Protein AF-A0A351X277-F1 (afdb_monomer_lite)

Radius of gyration: 36.63 Å; chains: 1; bounding box: 149×38×58 Å

pLDDT: mean 72.85, std 16.91, range [44.81, 93.44]

Structure (mmCIF, N/CA/C/O backbone):
data_AF-A0A351X277-F1
#
_entry.id   AF-A0A351X277-F1
#
loop_
_atom_site.group_PDB
_atom_site.id
_atom_site.type_symbol
_atom_site.label_atom_id
_atom_site.label_alt_id
_atom_site.label_comp_id
_atom_site.label_asym_id
_atom_site.label_entity_id
_atom_site.label_seq_id
_atom_site.pdbx_PDB_ins_code
_atom_site.Cartn_x
_atom_site.Cartn_y
_atom_site.Cartn_z
_atom_site.occupancy
_atom_site.B_iso_or_equiv
_atom_site.auth_seq_id
_atom_site.auth_comp_id
_atom_site.auth_asym_id
_atom_site.auth_atom_id
_atom_site.pdbx_PDB_model_num
ATOM 1 N N . MET A 1 1 ? -63.263 -20.495 8.941 1.00 50.19 1 MET A N 1
ATOM 2 C CA . MET A 1 1 ? -62.104 -21.334 9.312 1.00 50.19 1 MET A CA 1
ATOM 3 C C . MET A 1 1 ? -61.442 -20.689 10.514 1.00 50.19 1 MET A C 1
ATOM 5 O O . MET A 1 1 ? -60.905 -19.601 10.379 1.00 50.19 1 MET A O 1
ATOM 9 N N . ALA A 1 2 ? -61.587 -21.286 11.696 1.00 50.12 2 ALA A N 1
ATOM 10 C CA . ALA A 1 2 ? -60.980 -20.764 12.913 1.00 50.12 2 ALA A CA 1
ATOM 11 C C . ALA A 1 2 ? -59.483 -21.100 12.893 1.00 50.12 2 ALA A C 1
ATOM 13 O O . ALA A 1 2 ? -59.102 -22.244 13.123 1.00 50.12 2 ALA A O 1
ATOM 14 N N . THR A 1 3 ? -58.634 -20.125 12.572 1.00 59.78 3 THR A N 1
ATOM 15 C CA . THR A 1 3 ? -57.201 -20.222 12.862 1.00 59.78 3 THR A CA 1
ATOM 16 C C . THR A 1 3 ? -57.060 -20.191 14.375 1.00 59.78 3 THR A C 1
ATOM 18 O O . THR A 1 3 ? -57.247 -19.148 15.002 1.00 59.78 3 THR A O 1
ATOM 21 N N . SER A 1 4 ? -56.820 -21.352 14.976 1.00 61.41 4 SER A N 1
ATOM 22 C CA . SER A 1 4 ? -56.610 -21.467 16.411 1.00 61.41 4 SER A CA 1
ATOM 23 C C . SER A 1 4 ? -55.424 -20.571 16.810 1.00 61.41 4 SER A C 1
ATOM 25 O O . SER A 1 4 ? -54.348 -20.687 16.220 1.00 61.41 4 SER A O 1
ATOM 27 N N . PRO A 1 5 ? -55.581 -19.669 17.798 1.00 64.19 5 PRO A N 1
ATOM 28 C CA . PRO A 1 5 ? -54.523 -18.742 18.223 1.00 64.19 5 PRO A CA 1
ATOM 29 C C . PRO A 1 5 ? -53.235 -19.467 18.655 1.00 64.19 5 PRO A C 1
ATOM 31 O O . PRO A 1 5 ? -52.143 -18.911 18.564 1.00 64.19 5 PRO A O 1
ATOM 34 N N . ASN A 1 6 ? -53.348 -20.749 19.008 1.00 69.19 6 ASN A N 1
ATOM 35 C CA . ASN A 1 6 ? -52.234 -21.636 19.334 1.00 69.19 6 ASN A CA 1
ATOM 36 C C . ASN A 1 6 ? -51.320 -21.981 18.141 1.00 69.19 6 ASN A C 1
ATOM 38 O O . ASN A 1 6 ? -50.198 -22.417 18.370 1.00 69.19 6 ASN A O 1
ATOM 42 N N . LEU A 1 7 ? -51.757 -21.788 16.889 1.00 70.62 7 LEU A N 1
ATOM 43 C CA . LEU A 1 7 ? -50.927 -21.980 15.686 1.00 70.62 7 LEU A CA 1
ATOM 44 C C . LEU A 1 7 ? -50.302 -20.673 15.174 1.00 70.62 7 LEU A C 1
ATOM 46 O O . LEU A 1 7 ? -49.253 -20.706 14.535 1.00 70.62 7 LEU A O 1
ATOM 50 N N . LEU A 1 8 ? -50.904 -19.522 15.486 1.00 78.06 8 LEU A N 1
ATOM 51 C CA . LEU A 1 8 ? -50.382 -18.211 15.084 1.00 78.06 8 LEU A CA 1
ATOM 52 C C . LEU A 1 8 ? -49.106 -17.840 15.842 1.00 78.06 8 LEU A C 1
ATOM 54 O O . LEU A 1 8 ? -48.163 -17.334 15.243 1.00 78.06 8 LEU A O 1
ATOM 58 N N . ILE A 1 9 ? -49.061 -18.127 17.144 1.00 81.00 9 ILE A N 1
ATOM 59 C CA . ILE A 1 9 ? -47.904 -17.834 17.999 1.00 81.00 9 ILE A CA 1
ATOM 60 C C . ILE A 1 9 ? -46.633 -18.563 17.518 1.00 81.00 9 ILE A C 1
ATOM 62 O O . ILE A 1 9 ? -45.634 -17.884 17.276 1.00 81.00 9 ILE A O 1
ATOM 66 N N . PRO A 1 10 ? -46.624 -19.896 17.309 1.00 83.69 10 PRO A N 1
ATOM 67 C CA . PRO A 1 10 ? -45.431 -20.576 16.809 1.00 83.69 10 PRO A CA 1
ATOM 68 C C . PRO A 1 10 ? -45.070 -20.135 15.387 1.00 83.69 10 PRO A C 1
ATOM 70 O O . PRO A 1 10 ? -43.889 -19.950 15.104 1.00 83.69 10 PRO A O 1
ATOM 73 N N . ALA A 1 11 ? -46.051 -19.886 14.511 1.00 85.88 11 ALA A N 1
ATOM 74 C CA . ALA A 1 11 ? -45.784 -19.376 13.166 1.00 85.88 11 ALA A CA 1
ATOM 75 C C . ALA A 1 11 ? -45.076 -18.008 13.198 1.00 85.88 11 ALA A C 1
ATOM 77 O O . ALA A 1 11 ? -44.093 -17.806 12.488 1.00 85.88 11 ALA A O 1
ATOM 78 N N . LEU A 1 12 ? -45.517 -17.094 14.068 1.00 86.25 12 LEU A N 1
ATOM 79 C CA . LEU A 1 12 ? -44.899 -15.778 14.237 1.00 86.25 12 LEU A CA 1
ATOM 80 C C . LEU A 1 12 ? -43.454 -15.886 14.751 1.00 86.25 12 LEU A C 1
ATOM 82 O O . LEU A 1 12 ? -42.577 -15.162 14.277 1.00 86.25 12 LEU A O 1
ATOM 86 N N . ILE A 1 13 ? -43.195 -16.813 15.680 1.00 87.12 13 ILE A N 1
ATOM 87 C CA . ILE A 1 13 ? -41.852 -17.091 16.210 1.00 87.12 13 ILE A CA 1
ATOM 88 C C . ILE A 1 13 ? -40.941 -17.631 15.101 1.00 87.12 13 ILE A C 1
ATOM 90 O O . ILE A 1 13 ? -39.835 -17.132 14.923 1.00 87.12 13 ILE A O 1
ATOM 94 N N . PHE A 1 14 ? -41.401 -18.594 14.299 1.00 90.62 14 PHE A N 1
ATOM 95 C CA . PHE A 1 14 ? -40.604 -19.118 13.184 1.00 90.62 14 PHE A CA 1
ATOM 96 C C . PHE A 1 14 ? -40.271 -18.046 12.143 1.00 90.62 14 PHE A C 1
ATOM 98 O O . PHE A 1 14 ? -39.139 -17.995 11.665 1.00 90.62 14 PHE A O 1
ATOM 105 N N . VAL A 1 15 ? -41.219 -17.160 11.824 1.00 89.81 15 VAL A N 1
ATOM 106 C CA . VAL A 1 15 ? -40.989 -16.054 10.883 1.00 89.81 15 VAL A CA 1
ATOM 107 C C . VAL A 1 15 ? -39.974 -15.060 11.443 1.00 89.81 15 VAL A C 1
ATOM 109 O O . VAL A 1 15 ? -39.024 -14.697 10.753 1.00 89.81 15 VAL A O 1
ATOM 112 N N . THR A 1 16 ? -40.124 -14.647 12.702 1.00 90.44 16 THR A N 1
ATOM 113 C CA . THR A 1 16 ? -39.198 -13.693 13.335 1.00 90.44 16 THR A CA 1
ATOM 114 C C . THR A 1 16 ? -37.791 -14.267 13.490 1.00 90.44 16 THR A C 1
ATOM 116 O O . THR A 1 16 ? -36.819 -13.591 13.153 1.00 90.44 16 THR A O 1
ATOM 119 N N . VAL A 1 17 ? -37.662 -15.527 13.912 1.00 91.50 17 VAL A N 1
ATOM 120 C CA . VAL A 1 17 ? -36.365 -16.214 14.002 1.00 91.50 17 VAL A CA 1
ATOM 121 C C . VAL A 1 17 ? -35.748 -16.397 12.613 1.00 91.50 17 VAL A C 1
ATOM 123 O O . VAL A 1 17 ? -34.564 -16.123 12.435 1.00 91.50 17 VAL A O 1
ATOM 126 N N . GLY A 1 18 ? -36.540 -16.784 11.610 1.00 89.94 18 GLY A N 1
ATOM 127 C CA . GLY A 1 18 ? -36.078 -16.923 10.228 1.00 89.94 18 GLY A CA 1
ATOM 128 C C . GLY A 1 18 ? -35.545 -15.613 9.643 1.00 89.94 18 GLY A C 1
ATOM 129 O O . GLY A 1 18 ? -34.495 -15.613 9.003 1.00 89.94 18 GLY A O 1
ATOM 130 N N . ILE A 1 19 ? -36.207 -14.486 9.923 1.00 91.25 19 ILE A N 1
ATOM 131 C CA . ILE A 1 19 ? -35.745 -13.153 9.511 1.00 91.25 19 ILE A CA 1
ATOM 132 C C . ILE A 1 19 ? -34.433 -12.790 10.214 1.00 91.25 19 ILE A C 1
ATOM 134 O O . ILE A 1 19 ? -33.499 -12.345 9.551 1.00 91.25 19 ILE A O 1
ATOM 138 N N . LEU A 1 20 ? -34.320 -13.011 11.528 1.00 91.75 20 LEU A N 1
ATOM 139 C CA . LEU A 1 20 ? -33.093 -12.712 12.277 1.00 91.75 20 LEU A CA 1
ATOM 140 C C . LEU A 1 20 ? -31.899 -13.540 11.785 1.00 91.75 20 LEU A C 1
ATOM 142 O O . LEU A 1 20 ? -30.816 -12.994 11.584 1.00 91.75 20 LEU A O 1
ATOM 146 N N . VAL A 1 21 ? -32.102 -14.836 11.536 1.00 90.00 21 VAL A N 1
ATOM 147 C CA . VAL A 1 21 ? -31.069 -15.723 10.983 1.00 90.00 21 VAL A CA 1
ATOM 148 C C . VAL A 1 21 ? -30.721 -15.324 9.547 1.00 90.00 21 VAL A C 1
ATOM 150 O O . VAL A 1 21 ? -29.545 -15.280 9.194 1.00 90.00 21 VAL A O 1
ATOM 153 N N . GLY A 1 22 ? -31.717 -14.965 8.734 1.00 86.38 22 GLY A N 1
ATOM 154 C CA . GLY A 1 22 ? -31.512 -14.454 7.381 1.00 86.38 22 GLY A CA 1
ATOM 155 C C . GLY A 1 22 ? -30.666 -13.182 7.364 1.00 86.38 22 GLY A C 1
ATOM 156 O O . GLY A 1 22 ? -29.693 -13.115 6.619 1.00 86.38 22 GLY A O 1
ATOM 157 N N . ILE A 1 23 ? -30.972 -12.210 8.231 1.00 88.50 23 ILE A N 1
ATOM 158 C CA . ILE A 1 23 ? -30.182 -10.981 8.392 1.00 88.50 23 ILE A CA 1
ATOM 159 C C . ILE A 1 23 ? -28.762 -11.315 8.851 1.00 88.50 23 ILE A C 1
ATOM 161 O O . ILE A 1 23 ? -27.815 -10.780 8.289 1.00 88.50 23 ILE A O 1
ATOM 165 N N . LEU A 1 24 ? -28.589 -12.232 9.808 1.00 86.25 24 LEU A N 1
ATOM 166 C CA . LEU A 1 24 ? -27.269 -12.634 10.297 1.00 86.25 24 LEU A CA 1
ATOM 167 C C . LEU A 1 24 ? -26.402 -13.229 9.174 1.00 86.25 24 LEU A C 1
ATOM 169 O O . LEU A 1 24 ? -25.245 -12.840 9.012 1.00 86.25 24 LEU A O 1
ATOM 173 N N . ILE A 1 25 ? -26.969 -14.128 8.364 1.00 84.31 25 ILE A N 1
ATOM 174 C CA . ILE A 1 25 ? -26.283 -14.728 7.210 1.00 84.31 25 ILE A CA 1
ATOM 175 C C . ILE A 1 25 ? -26.000 -13.660 6.144 1.00 84.31 25 ILE A C 1
ATOM 177 O O . ILE A 1 25 ? -24.893 -13.604 5.606 1.00 84.31 25 ILE A O 1
ATOM 181 N N . MET A 1 26 ? -26.965 -12.776 5.872 1.00 79.56 26 MET A N 1
ATOM 182 C CA . MET A 1 26 ? -26.818 -11.663 4.931 1.00 79.56 26 MET A CA 1
ATOM 183 C C . MET A 1 26 ? -25.744 -10.671 5.388 1.00 79.56 26 MET A C 1
ATOM 185 O O . MET A 1 26 ? -25.023 -10.153 4.549 1.00 79.56 26 MET A O 1
ATOM 189 N N . SER A 1 27 ? -25.580 -10.422 6.688 1.00 77.44 27 SER A N 1
ATOM 190 C CA . SER A 1 27 ? -24.502 -9.585 7.224 1.00 77.44 27 SER A CA 1
ATOM 191 C C . SER A 1 27 ? -23.141 -10.262 7.072 1.00 77.44 27 SER A C 1
ATOM 193 O O . SER A 1 27 ? -22.189 -9.616 6.649 1.00 77.44 27 SER A O 1
ATOM 195 N N . LEU A 1 28 ? -23.052 -11.568 7.335 1.00 75.75 28 LEU A N 1
ATOM 196 C CA . LEU A 1 28 ? -21.792 -12.316 7.276 1.00 75.75 28 LEU A CA 1
ATOM 197 C C . LEU A 1 28 ? -21.302 -12.534 5.829 1.00 75.75 28 LEU A C 1
ATOM 199 O O . LEU A 1 28 ? -20.102 -12.509 5.563 1.00 75.75 28 LEU A O 1
ATOM 203 N N . VAL A 1 29 ? -22.225 -12.700 4.876 1.00 70.62 29 VAL A N 1
ATOM 204 C CA . VAL A 1 29 ? -21.925 -12.819 3.434 1.00 70.62 29 VAL A CA 1
ATOM 205 C C . VAL A 1 29 ? -21.880 -11.449 2.743 1.00 70.62 29 VAL A C 1
ATOM 207 O O . VAL A 1 29 ? -21.087 -11.235 1.824 1.00 70.62 29 VAL A O 1
ATOM 210 N N . GLY A 1 30 ? -22.703 -10.505 3.194 1.00 55.78 30 GLY A N 1
ATOM 211 C CA . GLY A 1 30 ? -22.813 -9.147 2.668 1.00 55.78 30 GLY A CA 1
ATOM 212 C C . GLY A 1 30 ? -21.590 -8.288 2.952 1.00 55.78 30 GLY A C 1
ATOM 213 O O . GLY A 1 30 ? -21.240 -7.478 2.105 1.00 55.78 30 GLY A O 1
ATOM 214 N N . ASP A 1 31 ? -20.865 -8.518 4.049 1.00 56.53 31 ASP A N 1
ATOM 215 C CA . ASP A 1 31 ? -19.572 -7.856 4.290 1.00 56.53 31 ASP A CA 1
ATOM 216 C C . ASP A 1 31 ? -18.527 -8.240 3.217 1.00 56.53 31 ASP A C 1
ATOM 218 O O . ASP A 1 31 ? -17.660 -7.455 2.829 1.00 56.53 31 ASP A O 1
ATOM 222 N N . ARG A 1 32 ? -18.667 -9.440 2.630 1.00 51.78 32 ARG A N 1
ATOM 223 C CA . ARG A 1 32 ? -17.836 -9.911 1.512 1.00 51.78 32 ARG A CA 1
ATOM 224 C C . ARG A 1 32 ? -18.303 -9.379 0.150 1.00 51.78 32 ARG A C 1
ATOM 226 O O . ARG A 1 32 ? -17.472 -9.229 -0.741 1.00 51.78 32 ARG A O 1
ATOM 233 N N . ARG A 1 33 ? -19.602 -9.085 -0.017 1.00 47.53 33 ARG A N 1
ATOM 234 C CA . ARG A 1 33 ? -20.190 -8.518 -1.253 1.00 47.53 33 ARG A CA 1
ATOM 235 C C . ARG A 1 33 ? -20.178 -6.993 -1.315 1.00 47.53 33 ARG A C 1
ATOM 237 O O . ARG A 1 33 ? -20.025 -6.465 -2.405 1.00 47.53 33 ARG A O 1
ATOM 244 N N . ARG A 1 34 ? -20.236 -6.278 -0.188 1.00 46.47 34 ARG A N 1
ATOM 245 C CA . ARG A 1 34 ? -20.153 -4.806 -0.161 1.00 46.47 34 ARG A CA 1
ATOM 246 C C . ARG A 1 34 ? -18.836 -4.275 -0.723 1.00 46.47 34 ARG A C 1
ATOM 248 O O . ARG A 1 34 ? -18.823 -3.214 -1.319 1.00 46.47 34 ARG A O 1
ATOM 255 N N . ARG A 1 35 ? -17.748 -5.048 -0.643 1.00 47.62 35 ARG A N 1
ATOM 256 C CA . ARG A 1 35 ? -16.490 -4.707 -1.333 1.00 47.62 35 ARG A CA 1
ATOM 257 C C . ARG A 1 35 ? -16.545 -4.869 -2.857 1.00 47.62 35 ARG A C 1
ATOM 259 O O . ARG A 1 35 ? -15.664 -4.344 -3.526 1.00 47.62 35 ARG A O 1
ATOM 266 N N . LYS A 1 36 ? -17.524 -5.610 -3.386 1.00 44.81 36 LYS A N 1
ATOM 267 C CA . LYS A 1 36 ? -17.672 -5.938 -4.810 1.00 44.81 36 LYS A CA 1
ATOM 268 C C . LYS A 1 36 ? -18.775 -5.116 -5.492 1.00 44.81 36 LYS A C 1
ATOM 270 O O . LYS A 1 36 ? -18.573 -4.669 -6.609 1.00 44.81 36 LYS A O 1
ATOM 275 N N . ASP A 1 37 ? -19.887 -4.853 -4.807 1.00 47.47 37 ASP A N 1
ATOM 276 C CA . ASP A 1 37 ? -20.985 -4.052 -5.370 1.00 47.47 37 ASP A CA 1
ATOM 277 C C . ASP A 1 37 ? -20.654 -2.545 -5.411 1.00 47.47 37 ASP A C 1
ATOM 279 O O . ASP A 1 37 ? -20.954 -1.894 -6.410 1.00 47.47 37 ASP A O 1
ATOM 283 N N . ASP A 1 38 ? -19.949 -1.996 -4.409 1.00 48.34 38 ASP A N 1
ATOM 284 C CA . ASP A 1 38 ? -19.493 -0.592 -4.463 1.00 48.34 38 ASP A CA 1
ATOM 285 C C . ASP A 1 38 ? -18.440 -0.376 -5.570 1.00 48.34 38 ASP A C 1
ATOM 287 O O . ASP A 1 38 ? -18.398 0.683 -6.189 1.00 48.34 38 ASP A O 1
ATOM 291 N N . SER A 1 39 ? -17.633 -1.395 -5.891 1.00 48.28 39 SER A N 1
ATOM 292 C CA . SER A 1 39 ? -16.627 -1.322 -6.961 1.00 48.28 39 SER A CA 1
ATOM 293 C C . SER A 1 39 ? -17.194 -1.599 -8.361 1.00 48.28 39 SER A C 1
ATOM 295 O O . SER A 1 39 ? -16.672 -1.070 -9.342 1.00 48.28 39 SER A O 1
ATOM 297 N N . GLU A 1 40 ? -18.278 -2.369 -8.490 1.00 49.22 40 GLU A N 1
ATOM 298 C CA . GLU A 1 40 ? -18.979 -2.573 -9.769 1.00 49.22 40 GLU A CA 1
ATOM 299 C C . GLU A 1 40 ? -19.886 -1.382 -10.136 1.00 49.22 40 GLU A C 1
ATOM 301 O O . GLU A 1 40 ? -20.033 -1.059 -11.318 1.00 49.22 40 GLU A O 1
ATOM 306 N N . GLN A 1 41 ? -20.464 -0.686 -9.150 1.00 46.06 41 GLN A N 1
ATOM 307 C CA . GLN A 1 41 ? -21.340 0.464 -9.398 1.00 46.06 41 GLN A CA 1
ATOM 308 C C . GLN A 1 41 ? -20.563 1.769 -9.651 1.00 46.06 41 GLN A C 1
ATOM 310 O O . GLN A 1 41 ? -21.004 2.579 -10.466 1.00 46.06 41 GLN A O 1
ATOM 315 N N . GLU A 1 42 ? -19.382 1.944 -9.045 1.00 49.41 42 GLU A N 1
ATOM 316 C CA . GLU A 1 42 ? -18.467 3.055 -9.360 1.00 49.41 42 GLU A CA 1
ATOM 317 C C . GLU A 1 42 ? -17.821 2.897 -10.751 1.00 49.41 42 GLU A C 1
ATOM 319 O O . GLU A 1 42 ? -17.669 3.884 -11.471 1.00 49.41 42 GLU A O 1
ATOM 324 N N . ASN A 1 43 ? -17.545 1.662 -11.198 1.00 49.06 43 ASN A N 1
ATOM 325 C CA . ASN A 1 43 ? -17.062 1.412 -12.564 1.00 49.06 43 ASN A CA 1
ATOM 326 C C . ASN A 1 43 ? -18.122 1.743 -13.626 1.00 49.06 43 ASN A C 1
ATOM 328 O O . ASN A 1 43 ? -17.816 2.422 -14.600 1.00 49.06 43 ASN A O 1
ATOM 332 N N . LYS A 1 44 ? -19.389 1.362 -13.412 1.00 48.47 44 LYS A N 1
ATOM 333 C CA . LYS A 1 44 ? -20.457 1.572 -14.407 1.00 48.47 44 LYS A CA 1
ATOM 334 C C . LYS A 1 44 ? -20.817 3.033 -14.687 1.00 48.47 44 LYS A C 1
ATOM 336 O O . LYS A 1 44 ? -21.365 3.314 -15.747 1.00 48.47 44 LYS A O 1
ATOM 341 N N . VAL A 1 45 ? -20.559 3.953 -13.758 1.00 50.81 45 VAL A N 1
ATOM 342 C CA . VAL A 1 45 ? -20.835 5.391 -13.956 1.00 50.81 45 VAL A CA 1
ATOM 343 C C . VAL A 1 45 ? -19.659 6.102 -14.643 1.00 50.81 45 VAL A C 1
ATOM 345 O O . VAL A 1 45 ? -19.852 7.145 -15.261 1.00 50.81 45 VAL A O 1
ATOM 348 N N . MET A 1 46 ? -18.454 5.526 -14.602 1.00 49.78 46 MET A N 1
ATOM 349 C CA . MET A 1 46 ? -17.262 6.079 -15.258 1.00 49.78 46 MET A CA 1
ATOM 350 C C . MET A 1 46 ? -17.055 5.550 -16.694 1.00 49.78 46 MET A C 1
ATOM 352 O O . MET A 1 46 ? -16.228 6.076 -17.436 1.00 49.78 46 MET A O 1
ATOM 356 N N . GLU A 1 47 ? -17.812 4.529 -17.103 1.00 52.16 47 GLU A N 1
ATOM 357 C CA . GLU A 1 47 ? -17.646 3.787 -18.366 1.00 52.16 47 GLU A CA 1
ATOM 358 C C . GLU A 1 47 ? -18.403 4.395 -19.569 1.00 52.16 47 GLU A C 1
ATOM 360 O O . GLU A 1 47 ? -18.578 3.744 -20.594 1.00 52.16 47 GLU A O 1
ATOM 365 N N . GLU A 1 48 ? -18.835 5.660 -19.481 1.00 50.16 48 GLU A N 1
ATOM 366 C CA . GLU A 1 48 ? -19.300 6.453 -20.640 1.00 50.16 48 GLU A CA 1
ATOM 367 C C . GLU A 1 48 ? -18.250 7.486 -21.100 1.00 50.16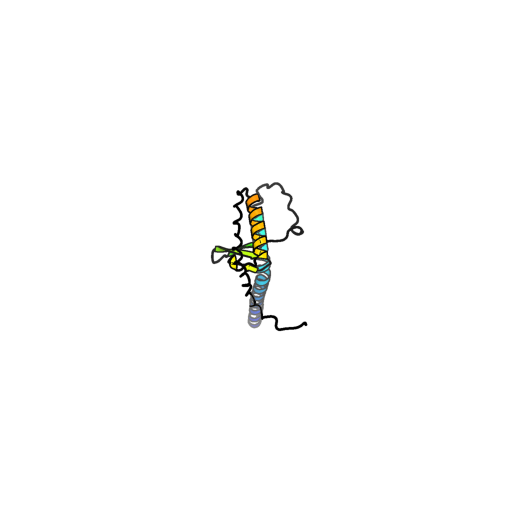 48 GLU A C 1
ATOM 369 O O . GLU A 1 48 ? -18.534 8.428 -21.838 1.00 50.16 48 GLU A O 1
ATOM 374 N N . LEU A 1 49 ? -16.994 7.304 -20.691 1.00 54.66 49 LEU A N 1
ATOM 375 C CA . LEU A 1 49 ? -15.850 7.881 -21.382 1.00 54.66 49 LEU A CA 1
ATOM 376 C C . LEU A 1 49 ? -15.226 6.755 -22.204 1.00 54.66 49 LEU A C 1
ATOM 378 O O . LEU A 1 49 ? -14.759 5.769 -21.645 1.00 54.66 49 LEU A O 1
ATOM 382 N N . ILE A 1 50 ? -15.235 6.889 -23.529 1.00 55.53 50 ILE A N 1
ATOM 383 C CA . ILE A 1 50 ? -14.563 5.976 -24.461 1.00 55.53 50 ILE A CA 1
ATOM 384 C C . ILE A 1 50 ? -13.054 6.083 -24.197 1.00 55.53 50 ILE A C 1
ATOM 386 O O . ILE A 1 50 ? -12.340 6.850 -24.842 1.00 55.53 50 ILE A O 1
ATOM 390 N N . VAL A 1 51 ? -12.572 5.373 -23.179 1.00 61.03 51 VAL A N 1
ATOM 391 C CA . VAL A 1 51 ? -11.151 5.218 -22.895 1.00 61.03 51 VAL A CA 1
ATOM 392 C C . VAL A 1 51 ? -10.659 4.144 -23.862 1.00 61.03 51 VAL A C 1
ATOM 394 O O . VAL A 1 51 ? -11.192 3.035 -23.838 1.00 61.03 51 VAL A O 1
ATOM 397 N N . PRO A 1 52 ? -9.696 4.442 -24.754 1.00 60.00 52 PRO A N 1
ATOM 398 C CA . PRO A 1 52 ? -9.113 3.416 -25.607 1.00 60.00 52 PRO A CA 1
ATOM 399 C C . PRO A 1 52 ? -8.603 2.282 -24.719 1.00 60.00 52 PRO A C 1
ATOM 401 O O . PRO A 1 52 ? -7.952 2.548 -23.709 1.00 60.00 52 PRO A O 1
ATOM 404 N N . GLU A 1 53 ? -8.940 1.044 -25.083 1.00 61.53 53 GLU A N 1
ATOM 405 C CA . GLU A 1 53 ? -8.619 -0.183 -24.353 1.00 61.53 53 GLU A CA 1
ATOM 406 C C . GLU A 1 53 ? -7.092 -0.307 -24.222 1.00 61.53 53 GLU A C 1
ATOM 408 O O . GLU A 1 53 ? -6.392 -0.847 -25.079 1.00 61.53 53 GLU A O 1
ATOM 413 N N . MET A 1 54 ? -6.540 0.318 -23.181 1.00 66.88 54 MET A N 1
ATOM 414 C CA . MET A 1 54 ? -5.120 0.241 -22.887 1.00 66.88 54 MET A CA 1
ATOM 415 C C . MET A 1 54 ? -4.814 -1.208 -22.514 1.00 66.88 54 MET A C 1
ATOM 417 O O . MET A 1 54 ? -5.604 -1.823 -21.798 1.00 66.88 54 MET A O 1
ATOM 421 N N . PRO A 1 55 ? -3.682 -1.772 -22.965 1.00 69.50 55 PRO A N 1
ATOM 422 C CA . PRO A 1 55 ? -3.333 -3.146 -22.646 1.00 69.50 55 PRO A CA 1
ATOM 423 C C . PRO A 1 55 ? -3.189 -3.302 -21.128 1.00 69.50 55 PRO A C 1
ATOM 425 O O . PRO A 1 55 ? -2.182 -2.907 -20.537 1.00 69.50 55 PRO A O 1
ATOM 428 N N . VAL A 1 56 ? -4.208 -3.883 -20.494 1.00 71.81 56 VAL A N 1
ATOM 429 C CA . VAL A 1 56 ? -4.185 -4.218 -19.072 1.00 71.81 56 VAL A CA 1
ATOM 430 C C . VAL A 1 56 ? -3.292 -5.442 -18.914 1.00 71.81 56 VAL A C 1
ATOM 432 O O . VAL A 1 56 ? -3.584 -6.532 -19.407 1.00 71.81 56 VAL A O 1
ATOM 435 N N . LEU A 1 57 ? -2.140 -5.253 -18.277 1.00 78.25 57 LEU A N 1
ATOM 436 C CA . LEU A 1 57 ? -1.192 -6.335 -18.037 1.00 78.25 57 LEU A CA 1
ATOM 437 C C . LEU A 1 57 ? -1.753 -7.262 -16.936 1.00 78.25 57 LEU A C 1
ATOM 439 O O . LEU A 1 57 ? -2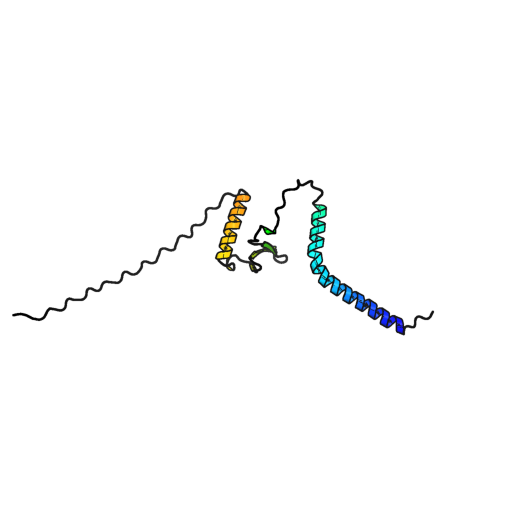.301 -6.762 -15.956 1.00 78.25 57 LEU A O 1
ATOM 443 N N . PRO A 1 58 ? -1.588 -8.595 -17.038 1.00 79.81 58 PRO A N 1
ATOM 444 C CA . PRO A 1 58 ? -2.050 -9.519 -16.005 1.00 79.81 58 PRO A CA 1
ATOM 445 C C . PRO A 1 58 ? -1.351 -9.264 -14.664 1.00 79.81 58 PRO A C 1
ATOM 447 O O . PRO A 1 58 ? -0.119 -9.205 -14.608 1.00 79.81 58 PRO A O 1
ATOM 450 N N . GLU A 1 59 ? -2.143 -9.183 -13.590 1.00 76.56 59 GLU A N 1
ATOM 451 C CA . GLU A 1 59 ? -1.694 -8.885 -12.219 1.00 76.56 59 GLU A CA 1
ATOM 452 C C . GLU A 1 59 ? -0.632 -9.864 -11.693 1.00 76.56 59 GLU A C 1
ATOM 454 O O . GLU A 1 59 ? 0.228 -9.497 -10.899 1.00 76.56 59 GLU A O 1
ATOM 459 N N . THR A 1 60 ? -0.637 -11.102 -12.193 1.00 81.00 60 THR A N 1
ATOM 460 C CA . THR A 1 60 ? 0.257 -12.192 -11.767 1.00 81.00 60 THR A CA 1
ATOM 461 C C . THR A 1 60 ? 1.743 -11.933 -12.015 1.00 81.00 60 THR A C 1
ATOM 463 O O . THR A 1 60 ? 2.581 -12.669 -11.500 1.00 81.00 60 THR A O 1
ATOM 466 N N . ARG A 1 61 ? 2.086 -10.911 -12.807 1.00 84.38 61 ARG A N 1
ATOM 467 C CA . ARG A 1 61 ? 3.477 -10.525 -13.090 1.00 84.38 61 ARG A CA 1
ATOM 468 C C . ARG A 1 61 ? 4.013 -9.436 -12.166 1.00 84.38 61 ARG A C 1
ATOM 470 O O . ARG A 1 61 ? 5.177 -9.068 -12.305 1.00 84.38 61 ARG A O 1
ATOM 477 N N . PHE A 1 62 ? 3.188 -8.906 -11.268 1.00 85.00 62 PHE A N 1
ATOM 478 C CA . PHE A 1 62 ? 3.556 -7.791 -10.408 1.00 85.00 62 PHE A CA 1
ATOM 479 C C . PHE A 1 62 ? 3.618 -8.231 -8.949 1.00 85.00 62 PHE A C 1
ATOM 481 O O . PHE A 1 62 ? 2.741 -8.934 -8.451 1.00 85.00 62 PHE A O 1
ATOM 488 N N . GLU A 1 63 ? 4.660 -7.790 -8.251 1.00 84.31 63 GLU A N 1
ATOM 489 C CA . GLU A 1 63 ? 4.762 -7.918 -6.802 1.00 84.31 63 GLU A CA 1
ATOM 490 C C . GLU A 1 63 ? 4.311 -6.604 -6.154 1.00 84.31 63 GLU A C 1
ATOM 492 O O . GLU A 1 63 ? 4.749 -5.519 -6.544 1.00 84.31 63 GLU A O 1
ATOM 497 N N . SER A 1 64 ? 3.426 -6.691 -5.158 1.00 84.62 64 SER A N 1
ATOM 498 C CA . SER A 1 64 ? 3.021 -5.516 -4.387 1.00 84.62 64 SER A CA 1
ATOM 499 C C . SER A 1 64 ? 4.151 -5.103 -3.445 1.00 84.62 64 SER A C 1
ATOM 501 O O . SER A 1 64 ? 4.471 -5.811 -2.491 1.00 84.62 64 SER A O 1
ATOM 503 N N . ILE A 1 65 ? 4.747 -3.940 -3.711 1.00 86.31 65 ILE A N 1
ATOM 504 C CA . ILE A 1 65 ? 5.786 -3.357 -2.852 1.00 86.31 65 ILE A CA 1
ATOM 505 C C . ILE A 1 65 ? 5.150 -2.783 -1.579 1.00 86.31 65 ILE A C 1
ATOM 507 O O . ILE A 1 65 ? 5.638 -3.023 -0.474 1.00 86.31 65 ILE A O 1
ATOM 511 N N . ALA A 1 66 ? 4.055 -2.034 -1.735 1.00 90.44 66 ALA A N 1
ATOM 512 C CA . ALA A 1 66 ? 3.254 -1.511 -0.638 1.00 90.44 66 ALA A CA 1
ATOM 513 C C . ALA A 1 66 ? 1.869 -1.057 -1.112 1.00 90.44 66 ALA A C 1
ATOM 515 O O . ALA A 1 66 ? 1.691 -0.693 -2.275 1.00 90.44 66 ALA A O 1
ATOM 516 N N . ALA A 1 67 ? 0.916 -1.004 -0.183 1.00 90.81 67 ALA A N 1
ATOM 517 C CA . ALA A 1 67 ? -0.374 -0.354 -0.382 1.00 90.81 67 ALA A CA 1
ATOM 518 C C . ALA A 1 67 ? -0.470 0.900 0.496 1.00 90.81 67 ALA A C 1
ATOM 520 O O . ALA A 1 67 ? -0.107 0.877 1.673 1.00 90.81 67 ALA A O 1
ATOM 521 N N . LEU A 1 68 ? -0.954 2.005 -0.071 1.00 91.44 68 LEU A N 1
ATOM 522 C CA . LEU A 1 68 ? -1.265 3.210 0.693 1.00 91.44 68 LEU A CA 1
ATOM 523 C C . LEU A 1 68 ? -2.752 3.225 1.021 1.00 91.44 68 LEU A C 1
ATOM 525 O O . LEU A 1 68 ? -3.595 3.101 0.135 1.00 91.44 68 LEU A O 1
ATOM 529 N N . TYR A 1 69 ? -3.066 3.458 2.289 1.00 92.12 69 TYR A N 1
ATOM 530 C CA . TYR A 1 69 ? -4.431 3.650 2.749 1.00 92.12 69 TYR A CA 1
ATOM 531 C C . TYR A 1 69 ? -4.574 5.006 3.426 1.00 92.12 69 TYR A C 1
ATOM 533 O O . TYR A 1 69 ? -3.632 5.546 4.009 1.00 92.12 69 TYR A O 1
ATOM 541 N N . ARG A 1 70 ? -5.790 5.546 3.386 1.00 93.44 70 ARG A N 1
ATOM 542 C CA . ARG A 1 70 ? -6.186 6.690 4.201 1.00 93.44 70 ARG A CA 1
ATOM 543 C C . ARG A 1 70 ? -7.062 6.185 5.339 1.00 93.44 70 ARG A C 1
ATOM 545 O O . ARG A 1 70 ? -8.118 5.609 5.097 1.00 93.44 70 ARG A O 1
ATOM 552 N N . GLU A 1 71 ? -6.624 6.389 6.575 1.00 92.56 71 GLU A N 1
ATOM 553 C CA . GLU A 1 71 ? -7.395 6.001 7.752 1.00 92.56 71 GLU A CA 1
ATOM 554 C C . GLU A 1 71 ? -8.683 6.834 7.826 1.00 92.56 71 GLU A C 1
ATOM 556 O O . GLU A 1 71 ? -8.638 8.063 7.851 1.00 92.56 71 GLU A O 1
ATOM 561 N N . THR A 1 72 ? -9.841 6.176 7.889 1.00 91.19 72 THR A N 1
ATOM 562 C CA . THR A 1 72 ? -11.158 6.834 7.807 1.00 91.19 72 THR A CA 1
ATOM 563 C C . THR A 1 72 ? -11.449 7.768 8.978 1.00 91.19 72 THR A C 1
ATOM 565 O O . THR A 1 72 ? -12.129 8.773 8.805 1.00 91.19 72 THR A O 1
ATOM 568 N N . ARG A 1 73 ? -10.933 7.458 10.173 1.00 90.25 73 ARG A N 1
ATOM 569 C CA . ARG A 1 73 ? -11.169 8.261 11.383 1.00 90.25 73 ARG A CA 1
ATOM 570 C C . ARG A 1 73 ? -10.234 9.458 11.499 1.00 90.25 73 ARG A C 1
ATOM 572 O O . ARG A 1 73 ? -10.676 10.539 11.865 1.00 90.25 73 ARG A O 1
ATOM 579 N N . SER A 1 74 ? -8.942 9.254 11.245 1.00 90.31 74 SER A N 1
ATOM 580 C CA . SER A 1 74 ? -7.918 10.283 11.464 1.00 90.31 74 SER A CA 1
ATOM 581 C C . SER A 1 74 ? -7.551 11.054 10.193 1.00 90.31 74 SER A C 1
ATOM 583 O O . SER A 1 74 ? -6.898 12.092 10.275 1.00 90.31 74 SER A O 1
ATOM 585 N N . GLY A 1 75 ? -7.910 10.534 9.015 1.00 89.94 75 GLY A N 1
ATOM 586 C CA . GLY A 1 75 ? -7.495 11.060 7.717 1.00 89.94 75 GLY A CA 1
ATOM 587 C C . GLY A 1 75 ? -6.012 10.850 7.396 1.00 89.94 75 GLY A C 1
ATOM 588 O O . GLY A 1 75 ? -5.571 11.267 6.319 1.00 89.94 75 GLY A O 1
ATOM 589 N N . LYS A 1 76 ? -5.239 10.223 8.295 1.00 89.62 76 LYS A N 1
ATOM 590 C CA . LYS A 1 76 ? -3.802 9.992 8.122 1.00 89.62 76 LYS A CA 1
ATOM 591 C C . LYS A 1 76 ? -3.544 8.961 7.034 1.00 89.62 76 LYS A C 1
ATOM 593 O O . LYS A 1 76 ? -4.306 8.011 6.859 1.00 89.62 76 LYS A O 1
ATOM 598 N N . LEU A 1 77 ? -2.444 9.156 6.316 1.00 89.19 77 LEU A N 1
ATOM 599 C CA . LEU A 1 77 ? -1.926 8.152 5.399 1.00 89.19 77 LEU A CA 1
ATOM 600 C C . LEU A 1 77 ? -1.186 7.083 6.196 1.00 89.19 77 LEU A C 1
ATOM 602 O O . LEU A 1 77 ? -0.381 7.401 7.072 1.00 89.19 77 LEU A O 1
ATOM 606 N N . VAL A 1 78 ? -1.469 5.829 5.877 1.00 91.94 78 VAL A N 1
ATOM 607 C CA . VAL A 1 78 ? -0.783 4.661 6.421 1.00 91.94 78 VAL A CA 1
ATOM 608 C C . VAL A 1 78 ? -0.307 3.792 5.271 1.00 91.94 78 VAL A C 1
ATOM 610 O O . VAL A 1 78 ? -0.925 3.765 4.204 1.00 91.94 78 VAL A O 1
ATOM 613 N N . THR A 1 79 ? 0.787 3.078 5.497 1.00 92.88 79 THR A N 1
ATOM 614 C CA . THR A 1 79 ? 1.395 2.223 4.478 1.00 92.88 79 THR A CA 1
ATOM 615 C C . THR A 1 79 ? 1.355 0.783 4.950 1.00 92.88 79 THR A C 1
ATOM 617 O O . THR A 1 79 ? 1.840 0.475 6.036 1.00 92.88 79 THR A O 1
ATOM 620 N N . ASP A 1 80 ? 0.788 -0.100 4.143 1.00 92.38 80 ASP A N 1
ATOM 621 C CA . ASP A 1 80 ? 0.871 -1.542 4.331 1.00 92.38 80 ASP A CA 1
ATOM 622 C C . ASP A 1 80 ? 2.044 -2.099 3.536 1.00 92.38 80 ASP A C 1
ATOM 624 O O . ASP A 1 80 ? 2.135 -1.909 2.322 1.00 92.38 80 ASP A O 1
ATOM 628 N N . VAL A 1 81 ? 2.946 -2.773 4.243 1.00 91.31 81 VAL A N 1
ATOM 629 C CA . VAL A 1 81 ? 4.096 -3.459 3.668 1.00 91.31 81 VAL A CA 1
ATOM 630 C C . VAL A 1 81 ? 4.048 -4.914 4.112 1.00 91.31 81 VAL A C 1
ATOM 632 O O . VAL A 1 81 ? 4.168 -5.217 5.301 1.00 91.31 81 VAL A O 1
ATOM 635 N N . LYS A 1 82 ? 3.888 -5.832 3.151 1.00 87.56 82 LYS A N 1
ATOM 636 C CA . LYS A 1 82 ? 3.810 -7.286 3.395 1.00 87.56 82 LYS A CA 1
ATOM 637 C C . LYS A 1 82 ? 2.735 -7.684 4.425 1.00 87.56 82 LYS A C 1
ATOM 639 O O . LYS A 1 82 ? 2.964 -8.567 5.252 1.00 87.56 82 LYS A O 1
ATOM 644 N N . GLY A 1 83 ? 1.570 -7.037 4.383 1.00 86.94 83 GLY A N 1
ATOM 645 C CA . GLY A 1 83 ? 0.425 -7.337 5.248 1.00 86.94 83 GLY A CA 1
ATOM 646 C C . GLY A 1 83 ? 0.521 -6.724 6.648 1.00 86.94 83 GLY A C 1
ATOM 647 O O . GLY A 1 83 ? -0.194 -7.149 7.557 1.00 86.94 83 GLY A O 1
ATOM 648 N N . LYS A 1 84 ? 1.423 -5.758 6.852 1.00 89.56 84 LYS A N 1
ATOM 649 C CA . LYS A 1 84 ? 1.580 -5.016 8.107 1.00 89.56 84 LYS A CA 1
ATOM 650 C C . LYS A 1 84 ? 1.402 -3.531 7.847 1.00 89.56 84 LYS A C 1
ATOM 652 O O . LYS A 1 84 ? 2.133 -2.944 7.057 1.00 89.56 84 LYS A O 1
ATOM 657 N N . VAL A 1 85 ? 0.462 -2.925 8.567 1.00 91.38 85 VAL A N 1
ATOM 658 C CA . VAL A 1 85 ? 0.155 -1.495 8.465 1.00 91.38 85 VAL A CA 1
ATOM 659 C C . VAL A 1 85 ? 1.062 -0.696 9.397 1.00 91.38 85 VAL A C 1
ATOM 661 O O . VAL A 1 85 ? 1.074 -0.906 10.610 1.00 91.38 85 VAL A O 1
ATOM 664 N N . TYR A 1 86 ? 1.790 0.258 8.828 1.00 91.00 86 TYR A N 1
ATOM 665 C CA . TYR A 1 86 ? 2.696 1.155 9.529 1.00 91.00 86 TYR A CA 1
ATOM 666 C C . TYR A 1 86 ? 2.181 2.597 9.454 1.00 91.00 86 TYR A C 1
ATOM 668 O O . TYR A 1 86 ? 1.871 3.109 8.379 1.00 91.00 86 TYR A O 1
ATOM 676 N N . LEU A 1 87 ? 2.114 3.266 10.611 1.00 88.56 87 LEU A N 1
ATOM 677 C CA . LEU A 1 87 ? 1.774 4.694 10.705 1.00 88.56 87 LEU A CA 1
ATOM 678 C C . LEU A 1 87 ? 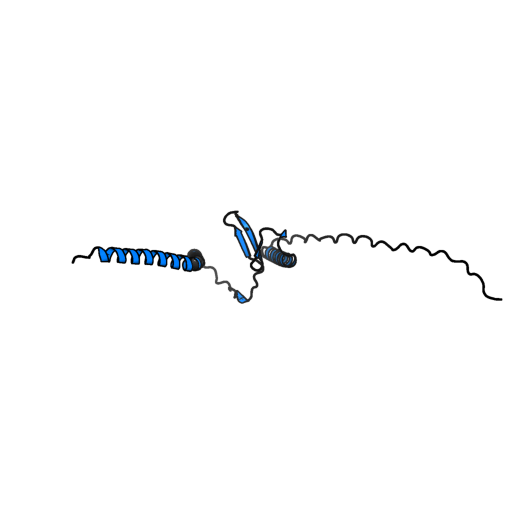2.992 5.609 10.530 1.00 88.56 87 LEU A C 1
ATOM 680 O O . LEU A 1 87 ? 2.840 6.764 10.149 1.00 88.56 87 LEU A O 1
ATOM 684 N N . ASN A 1 88 ? 4.188 5.119 10.859 1.00 87.56 88 ASN A N 1
ATOM 685 C CA . ASN A 1 88 ? 5.407 5.918 10.895 1.00 87.56 88 ASN A CA 1
ATOM 686 C C . ASN A 1 88 ? 6.526 5.213 10.135 1.00 87.56 88 ASN A C 1
ATOM 688 O O . ASN A 1 88 ? 6.679 3.998 10.217 1.00 87.56 88 ASN A O 1
ATOM 692 N N . ARG A 1 89 ? 7.379 5.997 9.472 1.00 85.94 89 ARG A N 1
ATOM 693 C CA . ARG A 1 89 ? 8.573 5.491 8.780 1.00 85.94 89 ARG A CA 1
ATOM 694 C C . ARG A 1 89 ? 9.520 4.729 9.716 1.00 85.94 89 ARG A C 1
ATOM 696 O O . ARG A 1 89 ? 10.126 3.753 9.298 1.00 85.94 89 ARG A O 1
ATOM 703 N N . SER A 1 90 ? 9.653 5.175 10.965 1.00 87.56 90 SER A N 1
ATOM 704 C CA . SER A 1 90 ? 10.596 4.614 11.942 1.00 87.56 90 SER A CA 1
ATOM 705 C C . SER A 1 90 ? 10.255 3.199 12.407 1.00 87.56 90 SER A C 1
ATOM 707 O O . SER A 1 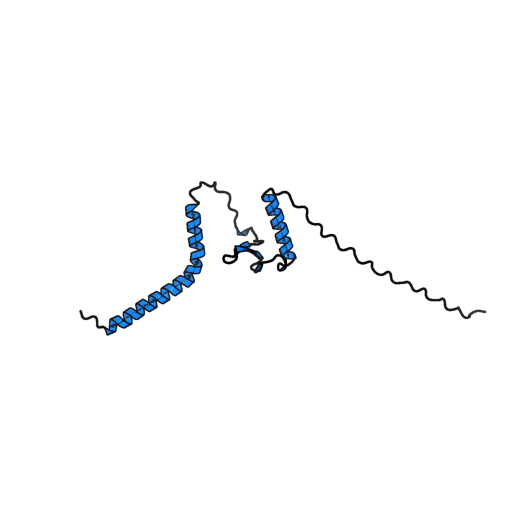90 ? 11.130 2.522 12.936 1.00 87.56 90 SER A O 1
ATOM 709 N N . SER A 1 91 ? 9.012 2.742 12.226 1.00 88.62 91 SER A N 1
ATOM 710 C CA . SER A 1 91 ? 8.609 1.379 12.582 1.00 88.62 91 SER A CA 1
ATOM 711 C C . SER A 1 91 ? 8.765 0.379 11.434 1.00 88.62 91 SER A C 1
ATOM 713 O O . SER A 1 91 ? 8.560 -0.816 11.647 1.00 88.62 91 SER A O 1
ATOM 715 N N . ILE A 1 92 ? 9.143 0.842 10.239 1.00 89.00 92 ILE A N 1
ATOM 716 C CA . ILE A 1 92 ? 9.362 -0.005 9.065 1.00 89.00 92 ILE A CA 1
ATOM 717 C C . ILE A 1 92 ? 10.799 -0.559 9.104 1.00 89.00 92 ILE A C 1
ATOM 719 O O . ILE A 1 92 ? 11.738 0.222 9.274 1.00 89.00 92 ILE A O 1
ATOM 723 N N . PRO A 1 93 ? 11.003 -1.878 8.912 1.00 89.38 93 PRO A N 1
ATOM 724 C CA . PRO A 1 93 ? 12.333 -2.476 8.792 1.00 89.38 93 PRO A CA 1
ATOM 725 C C . PRO A 1 93 ? 13.183 -1.804 7.707 1.00 89.38 93 PRO A C 1
ATOM 727 O O . PRO A 1 93 ? 12.669 -1.454 6.643 1.00 89.38 93 PRO A O 1
ATOM 730 N N . ALA A 1 94 ? 14.488 -1.662 7.945 1.00 88.56 94 ALA A N 1
ATOM 731 C CA . ALA A 1 94 ? 15.391 -0.933 7.052 1.00 88.56 94 ALA A CA 1
ATOM 732 C C . ALA A 1 94 ? 15.406 -1.501 5.621 1.00 88.56 94 ALA A C 1
ATOM 734 O O . ALA A 1 94 ? 15.422 -0.742 4.651 1.00 88.56 94 ALA A O 1
ATOM 735 N N . GLU A 1 95 ? 15.327 -2.826 5.479 1.00 86.50 95 GLU A N 1
ATOM 736 C CA . GLU A 1 95 ? 15.289 -3.512 4.186 1.00 86.50 95 GLU A CA 1
ATOM 737 C C . GLU A 1 95 ? 14.023 -3.151 3.396 1.00 86.50 95 GLU A C 1
ATOM 739 O O . GLU A 1 95 ? 14.082 -2.859 2.202 1.00 86.50 95 GLU A O 1
ATOM 744 N N . GLN A 1 96 ? 12.873 -3.111 4.073 1.00 87.12 96 GLN A N 1
ATOM 745 C CA . GLN A 1 96 ? 11.596 -2.728 3.467 1.00 87.12 96 GLN A CA 1
ATOM 746 C C . GLN A 1 96 ? 11.576 -1.239 3.118 1.00 87.12 96 GLN A C 1
ATOM 748 O O . GLN A 1 96 ? 11.110 -0.842 2.050 1.00 87.12 96 GLN A O 1
ATOM 753 N N . LEU A 1 97 ? 12.147 -0.413 3.990 1.00 90.00 97 LEU A N 1
ATOM 754 C CA . LEU A 1 97 ? 12.260 1.024 3.794 1.00 90.00 97 LEU A CA 1
ATOM 755 C C . LEU A 1 97 ? 13.095 1.348 2.548 1.00 90.00 97 LEU A C 1
ATOM 757 O O . LEU A 1 97 ? 12.707 2.212 1.764 1.00 90.00 97 LEU A O 1
ATOM 761 N N . ARG A 1 98 ? 14.188 0.612 2.312 1.00 88.62 98 ARG A N 1
ATOM 762 C CA . ARG A 1 98 ? 14.988 0.742 1.088 1.00 88.62 98 ARG A CA 1
ATOM 763 C C . ARG A 1 98 ? 14.157 0.457 -0.166 1.00 88.62 98 ARG A C 1
ATOM 765 O O . ARG A 1 98 ? 14.169 1.274 -1.081 1.00 88.62 98 ARG A O 1
ATOM 772 N N . SER A 1 99 ? 13.403 -0.646 -0.184 1.00 88.50 99 SER A N 1
ATOM 773 C CA . SER A 1 99 ? 12.547 -0.998 -1.332 1.00 88.50 99 SER A CA 1
ATOM 774 C C . SER A 1 99 ? 11.453 0.044 -1.601 1.00 88.50 99 SER A C 1
ATOM 776 O O . SER A 1 99 ? 11.197 0.403 -2.747 1.00 88.50 99 SER A O 1
ATOM 778 N N . LEU A 1 100 ? 10.869 0.609 -0.540 1.00 89.75 100 LEU A N 1
ATOM 779 C CA . LEU A 1 100 ? 9.910 1.709 -0.629 1.00 89.75 100 LEU A CA 1
ATOM 780 C C . LEU A 1 100 ? 10.536 2.981 -1.201 1.00 89.75 100 LEU A C 1
ATOM 782 O O . LEU A 1 100 ? 9.909 3.670 -1.999 1.00 89.75 10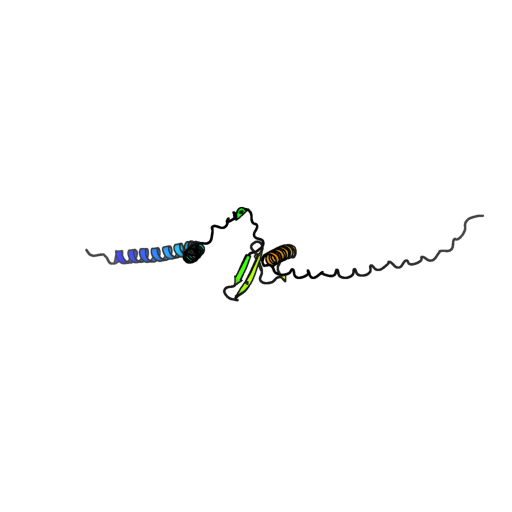0 LEU A O 1
ATOM 786 N N . GLN A 1 101 ? 11.760 3.306 -0.787 1.00 90.31 101 GLN A N 1
ATOM 787 C CA . GLN A 1 101 ? 12.459 4.500 -1.251 1.00 90.31 101 GLN A CA 1
ATOM 788 C C . GLN A 1 101 ? 12.830 4.394 -2.733 1.00 90.31 101 GLN A C 1
ATOM 790 O O . GLN A 1 101 ? 12.697 5.368 -3.471 1.00 90.31 101 GLN A O 1
ATOM 795 N N . GLU A 1 102 ? 13.235 3.208 -3.180 1.00 90.25 102 GLU A N 1
ATOM 796 C CA . GLU A 1 102 ? 13.489 2.921 -4.591 1.00 90.25 102 GLU A CA 1
ATOM 797 C C . GLU A 1 102 ? 12.203 3.014 -5.424 1.00 90.25 102 GLU A C 1
ATOM 799 O O . GLU A 1 102 ? 12.170 3.718 -6.434 1.00 90.25 102 GLU A O 1
ATOM 804 N N . ALA A 1 103 ? 11.110 2.401 -4.958 1.00 89.88 103 ALA A N 1
ATOM 805 C CA . ALA A 1 103 ? 9.808 2.503 -5.612 1.00 89.88 103 ALA A CA 1
ATOM 806 C C . ALA A 1 103 ? 9.311 3.956 -5.691 1.00 89.88 103 ALA A C 1
ATOM 808 O O . ALA A 1 103 ? 8.836 4.387 -6.740 1.00 89.88 103 ALA A O 1
ATOM 809 N N . ALA A 1 104 ? 9.472 4.733 -4.616 1.00 89.88 104 ALA A N 1
ATOM 810 C CA . ALA A 1 104 ? 9.122 6.150 -4.589 1.00 89.88 104 ALA A CA 1
ATOM 811 C C . ALA A 1 104 ? 9.961 6.969 -5.579 1.00 89.88 104 ALA A C 1
ATOM 813 O O . ALA A 1 104 ? 9.410 7.809 -6.283 1.00 89.88 104 ALA A O 1
ATOM 814 N N . SER A 1 105 ? 11.265 6.700 -5.680 1.00 89.81 105 SER A N 1
ATOM 815 C CA . SER A 1 105 ? 12.153 7.342 -6.657 1.00 89.81 105 SER A CA 1
ATOM 816 C C . SER A 1 105 ? 11.720 7.043 -8.095 1.00 89.81 105 SER A C 1
ATOM 818 O O . SER A 1 105 ? 11.606 7.952 -8.916 1.00 89.81 105 SER A O 1
ATOM 820 N N . ASN A 1 106 ? 11.414 5.779 -8.398 1.00 88.81 106 ASN A N 1
ATOM 821 C CA . ASN A 1 106 ? 10.937 5.366 -9.720 1.00 88.81 106 ASN A CA 1
ATOM 822 C C . ASN A 1 106 ? 9.581 5.999 -10.054 1.00 88.81 106 ASN A C 1
ATOM 824 O O . ASN A 1 106 ? 9.374 6.476 -11.168 1.00 88.81 106 ASN A O 1
ATOM 828 N N . TRP A 1 107 ? 8.676 6.060 -9.076 1.00 89.50 107 TRP A N 1
ATOM 829 C CA . TRP A 1 107 ? 7.381 6.719 -9.221 1.00 89.50 107 TRP A CA 1
ATOM 830 C C . TRP A 1 107 ? 7.532 8.225 -9.459 1.00 89.50 107 TRP A C 1
ATOM 832 O O . TRP A 1 107 ? 6.861 8.794 -10.315 1.00 89.50 107 TRP A O 1
ATOM 842 N N . GLN A 1 108 ? 8.437 8.886 -8.733 1.00 90.25 108 GLN A N 1
ATOM 843 C CA . GLN A 1 108 ? 8.737 10.303 -8.932 1.00 90.25 108 GLN A CA 1
ATOM 844 C C . GLN A 1 108 ? 9.292 10.573 -10.332 1.00 90.25 108 GLN A C 1
ATOM 846 O O . GLN A 1 108 ? 8.842 11.512 -10.987 1.00 90.25 108 GLN A O 1
ATOM 851 N N . ALA A 1 109 ? 10.207 9.725 -10.809 1.00 88.44 109 ALA A N 1
ATOM 852 C CA . ALA A 1 109 ? 10.739 9.808 -12.164 1.00 88.44 109 ALA A CA 1
ATOM 853 C C . ALA A 1 109 ? 9.639 9.613 -13.220 1.00 88.44 109 ALA A C 1
ATOM 855 O O . ALA A 1 109 ? 9.584 10.362 -14.193 1.00 88.44 109 ALA A O 1
ATOM 856 N N . TRP A 1 110 ? 8.723 8.663 -13.002 1.00 88.62 110 TRP A N 1
ATOM 857 C CA . TRP A 1 110 ? 7.570 8.444 -13.878 1.00 88.62 110 TRP A CA 1
ATOM 858 C C . TRP A 1 110 ? 6.633 9.660 -13.927 1.00 88.62 110 TRP A C 1
ATOM 860 O O . TRP A 1 110 ? 6.152 10.026 -14.994 1.00 88.62 110 TRP A O 1
ATOM 870 N N . LEU A 1 111 ? 6.444 10.345 -12.795 1.00 92.31 111 LEU A N 1
ATOM 871 C CA . LEU A 1 111 ? 5.700 11.607 -12.715 1.00 92.31 111 LEU A CA 1
ATOM 872 C C . LEU A 1 111 ? 6.463 12.820 -13.285 1.00 92.31 111 LEU A C 1
ATOM 874 O O . LEU A 1 111 ? 5.952 13.937 -13.226 1.00 92.31 111 LEU A O 1
ATOM 878 N N . GLY A 1 112 ? 7.681 12.636 -13.804 1.00 88.38 112 GLY A N 1
ATOM 879 C CA . GLY A 1 112 ? 8.508 13.719 -14.336 1.00 88.38 112 GLY A CA 1
ATOM 880 C C . GLY A 1 112 ? 9.049 14.673 -13.267 1.00 88.38 112 GLY A C 1
ATOM 881 O O . GLY A 1 112 ? 9.452 15.790 -13.592 1.00 88.38 112 GLY A O 1
ATOM 882 N N . MET A 1 113 ? 9.058 14.268 -11.991 1.00 84.44 113 MET A N 1
ATOM 883 C CA . MET A 1 113 ? 9.677 15.066 -10.935 1.00 84.44 113 MET A CA 1
ATOM 884 C C . MET A 1 113 ? 11.207 14.991 -11.040 1.00 84.44 113 MET A C 1
ATOM 886 O O . MET A 1 113 ? 11.756 13.903 -11.238 1.00 84.44 113 MET A O 1
ATOM 890 N N . PRO A 1 114 ? 11.922 16.120 -10.878 1.00 74.94 114 PRO A N 1
ATOM 891 C CA . PRO A 1 114 ? 13.377 16.105 -10.847 1.00 74.94 114 PRO A CA 1
ATOM 892 C C . PRO A 1 114 ? 13.844 15.271 -9.651 1.00 74.94 114 PRO A C 1
ATOM 894 O O . PRO A 1 114 ? 13.346 15.441 -8.536 1.00 74.94 114 PRO A O 1
ATOM 897 N N . ALA A 1 115 ? 14.798 14.367 -9.885 1.00 66.88 115 ALA A N 1
ATOM 898 C CA . ALA A 1 115 ? 15.349 13.525 -8.832 1.00 66.88 115 ALA A CA 1
ATOM 899 C C . ALA A 1 115 ? 15.903 14.407 -7.704 1.00 66.88 115 ALA A C 1
ATOM 901 O O . ALA A 1 115 ? 16.801 15.224 -7.921 1.00 66.88 115 ALA A O 1
ATOM 902 N N . GLN A 1 116 ? 15.364 14.253 -6.493 1.00 65.62 116 GLN A N 1
ATOM 903 C CA . GLN A 1 116 ? 15.972 14.871 -5.322 1.00 65.62 116 GLN A CA 1
ATOM 904 C C . GLN A 1 11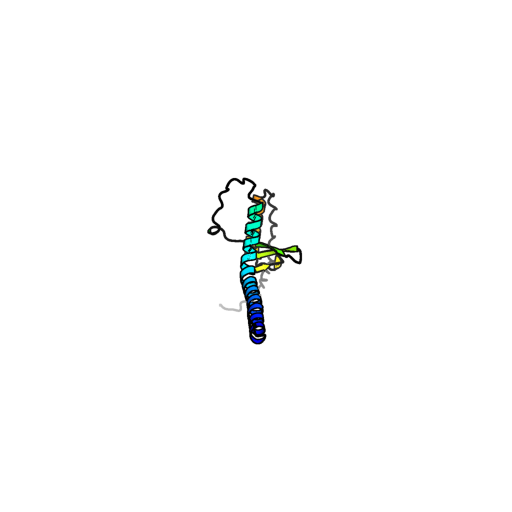6 ? 17.325 14.194 -5.080 1.00 65.62 116 GLN A C 1
ATOM 906 O O . GLN A 1 116 ? 17.383 12.961 -5.051 1.00 65.62 116 GLN A O 1
ATOM 911 N N . PRO A 1 117 ? 18.420 14.962 -4.928 1.00 57.97 117 PRO A N 1
ATOM 912 C CA . PRO A 1 117 ? 19.727 14.377 -4.685 1.00 57.97 117 PRO A CA 1
ATOM 913 C C . PRO A 1 117 ? 19.653 13.524 -3.419 1.00 57.97 117 PRO A C 1
ATOM 915 O O . PRO A 1 117 ? 19.181 13.982 -2.374 1.00 57.97 117 PRO A O 1
ATOM 918 N N . ALA A 1 118 ? 20.089 12.268 -3.527 1.00 60.06 118 ALA A N 1
ATOM 919 C CA . ALA A 1 118 ? 20.170 11.369 -2.390 1.00 60.06 118 ALA A CA 1
ATOM 920 C C . ALA A 1 118 ? 20.983 12.057 -1.285 1.00 60.06 118 ALA A C 1
ATOM 922 O O . ALA A 1 118 ? 22.119 12.474 -1.518 1.00 60.06 118 ALA A O 1
ATOM 923 N N . GLN A 1 119 ? 20.404 12.199 -0.089 1.00 55.66 119 GLN A N 1
ATOM 924 C CA . GLN A 1 119 ? 21.173 12.648 1.063 1.00 55.66 119 GLN A CA 1
ATOM 925 C C . GLN A 1 119 ? 22.235 11.588 1.343 1.00 55.66 119 GLN A C 1
ATOM 927 O O . GLN A 1 119 ? 21.932 10.495 1.822 1.00 55.66 119 GLN A O 1
ATOM 932 N N . VAL A 1 120 ? 23.475 11.905 0.977 1.00 49.66 120 VAL A N 1
ATOM 933 C CA . VAL A 1 120 ? 24.649 11.103 1.293 1.00 49.66 120 VAL A CA 1
ATOM 934 C C . VAL A 1 120 ? 24.730 11.054 2.812 1.00 49.66 120 VAL A C 1
ATOM 936 O O . VAL A 1 120 ? 25.040 12.051 3.463 1.00 49.66 120 VAL A O 1
ATOM 939 N N . VAL A 1 121 ? 24.397 9.900 3.389 1.00 54.31 121 VAL A N 1
ATOM 940 C CA . VAL A 1 121 ? 24.714 9.610 4.785 1.00 54.31 121 VAL A CA 1
ATOM 941 C C . VAL A 1 121 ? 26.232 9.579 4.846 1.00 54.31 121 VAL A C 1
ATOM 943 O O . VAL A 1 121 ? 26.856 8.617 4.405 1.00 54.31 121 VAL A O 1
ATOM 946 N N . ASN A 1 122 ? 26.822 10.682 5.302 1.00 52.12 122 ASN A N 1
ATOM 947 C CA . ASN A 1 122 ? 28.252 10.775 5.524 1.00 52.12 122 ASN A CA 1
ATOM 948 C C . ASN A 1 122 ? 28.616 9.663 6.522 1.00 52.12 122 ASN A C 1
ATOM 950 O O . ASN A 1 122 ? 28.049 9.659 7.622 1.00 52.12 122 ASN A O 1
ATOM 954 N N . PRO A 1 123 ? 29.477 8.691 6.171 1.00 53.16 123 PRO A N 1
ATOM 955 C CA . PRO A 1 123 ? 29.951 7.722 7.142 1.00 53.16 123 PRO A CA 1
ATOM 956 C C . PRO A 1 123 ? 30.564 8.506 8.300 1.00 53.16 123 PRO A C 1
ATOM 958 O O . PRO A 1 123 ? 31.420 9.365 8.079 1.00 53.16 123 PRO A O 1
ATOM 961 N N . ALA A 1 124 ? 30.085 8.261 9.521 1.00 58.88 124 ALA A N 1
ATOM 962 C CA . ALA A 1 124 ? 30.710 8.824 10.708 1.00 58.88 124 ALA A CA 1
ATOM 963 C C . ALA A 1 124 ? 32.217 8.511 10.631 1.00 58.88 124 ALA A C 1
ATOM 965 O O . ALA A 1 124 ? 32.556 7.354 10.358 1.00 58.88 124 ALA A O 1
ATOM 966 N N . PRO A 1 125 ? 33.113 9.504 10.802 1.00 59.94 125 PRO A N 1
ATOM 967 C CA . PRO A 1 125 ? 34.545 9.259 10.768 1.00 59.94 125 PRO A CA 1
ATOM 968 C C . PRO A 1 125 ? 34.865 8.109 11.716 1.00 59.94 125 PRO A C 1
ATOM 970 O O . PRO A 1 125 ? 34.469 8.146 12.884 1.00 59.94 125 PRO A O 1
ATOM 973 N N . ALA A 1 126 ? 35.526 7.073 11.198 1.00 60.53 126 ALA A N 1
ATOM 974 C CA . ALA A 1 126 ? 36.018 5.985 12.023 1.00 60.53 126 ALA A CA 1
ATOM 975 C C . ALA A 1 126 ? 36.817 6.605 13.175 1.00 60.53 126 ALA A C 1
ATOM 977 O O . ALA A 1 126 ? 37.747 7.381 12.939 1.00 60.53 126 ALA A O 1
ATOM 978 N N . ALA A 1 127 ? 36.407 6.315 14.412 1.00 64.69 127 ALA A N 1
ATOM 979 C CA . ALA A 1 127 ? 37.160 6.726 15.583 1.00 64.69 127 ALA A CA 1
ATOM 980 C C . ALA A 1 127 ? 38.609 6.243 15.405 1.00 64.69 127 ALA A C 1
ATOM 982 O O . ALA A 1 127 ? 38.801 5.092 14.994 1.00 64.69 127 ALA A O 1
ATOM 983 N N . PRO A 1 128 ? 39.622 7.094 15.645 1.00 58.00 128 PRO A N 1
ATOM 984 C CA . PRO A 1 128 ? 41.007 6.685 15.499 1.00 58.00 128 PRO A CA 1
ATOM 985 C C . PRO A 1 128 ? 41.242 5.474 16.400 1.00 58.00 128 PRO A C 1
ATOM 987 O O . PRO A 1 128 ? 41.036 5.531 17.613 1.00 58.00 128 PRO A O 1
ATOM 990 N N . VAL A 1 129 ? 41.621 4.360 15.776 1.00 58.00 129 VAL A N 1
ATOM 991 C CA . VAL A 1 129 ? 42.092 3.170 16.476 1.00 58.00 129 VAL A CA 1
ATOM 992 C C . VAL A 1 129 ? 43.274 3.630 17.317 1.00 58.00 129 VAL A C 1
ATOM 994 O O . VAL A 1 129 ? 44.247 4.148 16.771 1.00 58.00 129 VAL A O 1
ATOM 997 N N . ALA A 1 130 ? 43.155 3.508 18.638 1.00 53.53 130 ALA A N 1
ATOM 998 C CA . ALA A 1 130 ? 44.243 3.802 19.553 1.00 53.53 130 ALA A CA 1
ATOM 999 C C . ALA A 1 130 ? 45.461 2.972 19.129 1.00 53.53 130 ALA A C 1
ATOM 1001 O O . ALA A 1 130 ? 45.438 1.742 19.184 1.00 53.53 130 ALA A O 1
ATOM 1002 N N . THR A 1 131 ? 46.498 3.652 18.649 1.00 53.69 131 THR A N 1
ATOM 1003 C CA . THR A 1 131 ? 47.807 3.061 18.400 1.00 53.69 131 THR A CA 1
ATOM 1004 C C . THR A 1 131 ? 48.274 2.438 19.716 1.00 53.69 131 THR A C 1
ATOM 1006 O O . THR A 1 131 ? 48.322 3.161 20.713 1.00 53.69 131 THR A O 1
ATOM 1009 N N . PRO A 1 132 ? 48.583 1.133 19.785 1.00 54.84 132 PRO A N 1
ATOM 1010 C CA . PRO A 1 132 ? 49.160 0.578 20.997 1.00 54.84 132 PRO A CA 1
ATOM 1011 C C . PRO A 1 132 ? 50.494 1.283 21.258 1.00 54.84 132 PRO A C 1
ATOM 1013 O O . PRO A 1 132 ? 51.386 1.260 20.408 1.00 54.84 132 PRO A O 1
ATOM 1016 N N . GLU A 1 133 ? 50.604 1.950 22.411 1.00 51.81 133 GLU A N 1
ATOM 1017 C CA . GLU A 1 133 ? 51.866 2.484 22.916 1.00 51.81 133 GLU A CA 1
ATOM 1018 C C . GLU A 1 133 ? 52.878 1.339 22.970 1.00 51.81 133 GLU A C 1
ATOM 1020 O O . GLU A 1 133 ? 52.764 0.400 23.760 1.00 51.81 133 GLU A O 1
ATOM 1025 N N . PHE A 1 134 ? 53.868 1.408 22.087 1.00 52.19 134 PHE A N 1
ATOM 1026 C CA . PHE A 1 134 ? 55.029 0.543 22.126 1.00 52.19 134 PHE A CA 1
ATOM 1027 C C . PHE A 1 134 ? 55.849 0.964 23.348 1.00 52.19 134 PHE A C 1
ATOM 1029 O O . PHE A 1 134 ? 56.620 1.919 23.290 1.00 52.19 134 PHE A O 1
ATOM 1036 N N . SER A 1 135 ? 55.625 0.300 24.481 1.00 52.12 135 SER A N 1
ATOM 1037 C CA . SER A 1 135 ? 56.464 0.448 25.669 1.00 52.12 135 SER A CA 1
ATOM 1038 C C . SER A 1 135 ? 57.858 -0.091 25.324 1.00 52.12 135 SER A C 1
ATOM 1040 O O . SER A 1 135 ? 57.977 -1.283 25.023 1.00 52.12 135 SER A O 1
ATOM 1042 N N . PRO A 1 136 ? 58.919 0.736 25.291 1.00 51.81 136 PRO A N 1
ATOM 1043 C CA . PRO A 1 136 ? 60.254 0.222 25.063 1.00 51.81 136 PRO A CA 1
ATOM 1044 C C . PRO A 1 136 ? 60.686 -0.500 26.338 1.00 51.81 136 PRO A C 1
ATOM 1046 O O . PRO A 1 136 ? 60.951 0.124 27.366 1.00 51.81 136 PRO A O 1
ATOM 1049 N N . ALA A 1 137 ? 60.718 -1.830 26.268 1.00 54.31 137 ALA A N 1
ATOM 1050 C CA . ALA A 1 137 ? 61.333 -2.664 27.284 1.00 54.31 137 ALA A CA 1
ATOM 1051 C C . ALA A 1 137 ? 62.777 -2.193 27.508 1.00 54.31 137 ALA A C 1
ATOM 1053 O O . ALA A 1 137 ? 63.572 -2.096 26.569 1.00 54.31 137 ALA A O 1
ATOM 1054 N N . ALA A 1 138 ? 63.084 -1.859 28.759 1.00 56.84 138 ALA A N 1
ATOM 1055 C CA . ALA A 1 138 ? 64.421 -1.513 29.203 1.00 56.84 138 ALA A CA 1
ATOM 1056 C C . ALA A 1 138 ? 65.394 -2.669 28.894 1.00 56.84 138 ALA A C 1
ATOM 1058 O O . ALA A 1 138 ? 65.047 -3.824 29.151 1.00 56.84 138 ALA A O 1
ATOM 1059 N N . PRO A 1 139 ? 66.596 -2.404 28.355 1.00 60.75 139 PRO A N 1
ATOM 1060 C CA . PRO A 1 139 ? 67.583 -3.454 28.149 1.00 60.75 139 PRO A CA 1
ATOM 1061 C C . PRO A 1 139 ? 68.143 -3.910 29.502 1.00 60.75 139 PRO A C 1
ATOM 1063 O O . PRO A 1 139 ? 68.770 -3.127 30.219 1.00 60.75 139 PRO A O 1
ATOM 1066 N N . GLU A 1 140 ? 67.925 -5.178 29.852 1.00 62.81 140 GLU A N 1
ATOM 1067 C CA . GLU A 1 140 ? 68.662 -5.826 30.937 1.00 62.81 140 GLU A CA 1
ATOM 1068 C C . GLU A 1 140 ? 70.151 -5.951 30.551 1.00 62.81 140 GLU A C 1
ATOM 1070 O O . GLU A 1 140 ? 70.469 -6.300 29.408 1.00 62.81 140 GLU A O 1
ATOM 1075 N N . PRO A 1 141 ? 71.087 -5.655 31.471 1.00 62.66 141 PRO A N 1
ATOM 1076 C CA . PRO A 1 141 ? 72.512 -5.768 31.207 1.00 62.66 141 PRO A CA 1
ATOM 1077 C C . PRO A 1 141 ? 72.930 -7.239 31.096 1.00 62.66 141 PRO A C 1
ATOM 1079 O O . PRO A 1 141 ? 72.781 -8.023 32.032 1.00 62.66 141 PRO A O 1
ATOM 1082 N N . VAL A 1 142 ? 73.509 -7.585 29.946 1.00 60.16 142 VAL A N 1
ATOM 1083 C CA . VAL A 1 142 ? 74.185 -8.859 29.682 1.00 60.16 142 VAL A CA 1
ATOM 1084 C C . VAL A 1 142 ? 75.295 -9.105 30.707 1.00 60.16 142 VAL A C 1
ATOM 1086 O O . VAL A 1 142 ? 76.356 -8.483 30.673 1.00 60.16 142 VAL A O 1
ATOM 1089 N N . SER A 1 143 ? 75.044 -10.027 31.635 1.00 55.56 143 SER A N 1
ATOM 1090 C CA . SER A 1 143 ? 76.062 -10.564 32.532 1.00 55.56 143 SER A CA 1
ATOM 1091 C C . SER A 1 143 ? 76.635 -11.843 31.923 1.00 55.56 143 SER A C 1
ATOM 1093 O O . SER A 1 143 ? 75.965 -12.868 31.889 1.00 55.56 143 SER A O 1
ATOM 1095 N N . GLY A 1 144 ? 77.865 -11.730 31.420 1.00 48.03 144 GLY A N 1
ATOM 1096 C CA . GLY A 1 144 ? 78.906 -12.757 31.467 1.00 48.03 144 GLY A CA 1
ATOM 1097 C C . GLY A 1 144 ? 78.658 -14.097 30.776 1.00 48.03 144 GLY A C 1
ATOM 1098 O O . GLY A 1 144 ? 78.044 -14.989 31.347 1.00 48.03 144 GLY A O 1
ATOM 1099 N N . MET A 1 145 ? 79.345 -14.312 29.653 1.00 48.22 145 MET A N 1
ATOM 1100 C CA . MET A 1 145 ? 80.089 -15.555 29.447 1.00 48.22 145 MET A CA 1
ATOM 1101 C C . MET A 1 145 ? 81.216 -15.319 28.428 1.00 48.22 145 MET A C 1
ATOM 1103 O O . MET A 1 145 ? 81.006 -14.597 27.460 1.00 48.22 145 MET A O 1
ATOM 1107 N N . GLU A 1 146 ? 82.362 -15.973 28.660 1.00 48.41 146 GLU A N 1
ATOM 1108 C CA . GLU A 1 146 ? 83.572 -16.061 27.810 1.00 48.41 146 GLU A CA 1
ATOM 1109 C C . GLU A 1 146 ? 84.562 -14.877 27.971 1.00 48.41 146 GLU A C 1
ATOM 1111 O O . GLU A 1 146 ? 84.207 -13.725 27.752 1.00 48.41 146 GLU A O 1
ATOM 1116 N N . SER A 1 147 ? 85.823 -15.045 28.395 1.00 46.12 147 SER A N 1
ATOM 1117 C CA . SER A 1 147 ? 86.711 -16.214 28.459 1.00 46.12 147 SER A CA 1
ATOM 1118 C C . SER A 1 147 ? 87.815 -16.033 29.510 1.00 46.12 147 SER A C 1
ATOM 1120 O O . SER A 1 147 ? 88.058 -14.881 29.932 1.00 46.12 147 SER A O 1
#

Foldseek 3Di:
DDPDVVVVVVVVVCVVVVVVVVVVVCVVVVVVCVVVVVVVVVVVVVPVPPDPPDPDDDPVVDDDLWDWDQDPPPRQIWIGGPNDIDRDLVVDDPVSSVSVVVVVQVVCVVVVHDRDPPPPPDPDPDDPDPDPPPDPDDDDDDDDDDD

Sequence (147 aa):
MATSPNLLIPALIFVTVGILVGILIMSLVGDRRRRKDDSEQENKVMEELIVPEMPVLPETRFESIAALYRETRSGKLVTDVKGKVYLNRSSIPAEQLRSLQEAASNWQAWLGMPAQPAQVVNPAPAAPVATPEFSPAAPEPVSGMES

Secondary structure (DSSP, 8-state):
----HHHHHHHHHHHHHHHHHHHHHHHHHHHHHHHHHHHHHHHHHHTTS---------GGG-----EEEE-TTT--EEEEETTEEESSGGGS-HHHHHHHHHHHHHHHHHTTPPPPPP---PPPPPPPP-------PPPPP------